Protein AF-A0A498E1V5-F1 (afdb_monomer_lite)

Radius of gyration: 23.42 Å; chains: 1; bounding box: 23×43×66 Å

Sequence (61 aa):
MDGSAPERAPAPPAAHHPEEGGESPCWLDRVCPECGRFADGATPPAVCARCGAPFAPHAPG

Secondary structure (DSSP, 8-state):
--------PPPPPPP----------TTGGGB-TTT-PBP-SSS--SB-TTT--B-------

Structure (mmCIF, N/CA/C/O backbone):
data_AF-A0A498E1V5-F1
#
_entry.id   AF-A0A498E1V5-F1
#
loop_
_atom_site.group_PDB
_atom_site.id
_atom_site.type_symbol
_atom_site.label_atom_id
_atom_site.label_alt_id
_atom_site.label_comp_id
_atom_site.label_asym_id
_atom_site.label_entity_id
_atom_site.label_seq_id
_atom_site.pdbx_PDB_ins_code
_atom_site.Cartn_x
_atom_site.Cartn_y
_atom_site.Cartn_z
_atom_site.occupancy
_atom_site.B_iso_or_equiv
_atom_site.auth_seq_id
_atom_site.auth_comp_id
_atom_site.auth_asym_id
_atom_site.auth_atom_id
_atom_site.pdbx_PDB_model_num
ATOM 1 N N . MET A 1 1 ? 8.884 -34.946 -60.784 1.00 44.38 1 MET A N 1
ATOM 2 C CA . MET A 1 1 ? 9.965 -34.406 -59.937 1.00 44.38 1 MET A CA 1
ATOM 3 C C . MET A 1 1 ? 9.292 -33.902 -58.673 1.00 44.38 1 MET A C 1
ATOM 5 O O . MET A 1 1 ? 8.669 -32.852 -58.719 1.00 44.38 1 MET A O 1
ATOM 9 N N . ASP A 1 2 ? 9.277 -34.747 -57.642 1.00 53.94 2 ASP A N 1
ATOM 10 C CA . ASP A 1 2 ? 8.598 -34.545 -56.354 1.00 53.94 2 ASP A CA 1
ATOM 11 C C . ASP A 1 2 ? 9.186 -33.337 -55.605 1.00 53.94 2 ASP A C 1
ATOM 13 O O . ASP A 1 2 ? 10.394 -33.270 -55.382 1.00 53.94 2 ASP A O 1
ATOM 17 N N . GLY A 1 3 ? 8.344 -32.348 -55.304 1.00 59.41 3 GLY A N 1
ATOM 18 C CA . GLY A 1 3 ? 8.716 -31.126 -54.595 1.00 59.41 3 GLY A CA 1
ATOM 19 C C . GLY A 1 3 ? 8.411 -31.264 -53.110 1.00 59.41 3 GLY A C 1
ATOM 20 O O . GLY A 1 3 ? 7.345 -30.853 -52.660 1.00 59.41 3 GLY A O 1
ATOM 21 N N . SER A 1 4 ? 9.345 -31.840 -52.358 1.00 54.69 4 SER A N 1
ATOM 22 C CA . SER A 1 4 ? 9.242 -31.982 -50.904 1.00 54.69 4 SER A CA 1
ATOM 23 C C . SER A 1 4 ? 9.472 -30.639 -50.190 1.00 54.69 4 SER A C 1
ATOM 25 O O . SER A 1 4 ? 10.578 -30.096 -50.196 1.00 54.69 4 SER A O 1
ATOM 27 N N . ALA A 1 5 ? 8.423 -30.10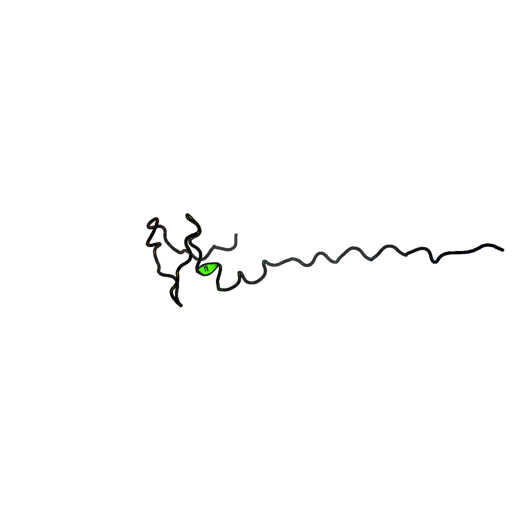3 -49.559 1.00 60.34 5 ALA A N 1
ATOM 28 C CA . ALA A 1 5 ? 8.526 -29.048 -48.551 1.00 60.34 5 ALA A CA 1
ATOM 29 C C . ALA A 1 5 ? 9.060 -29.653 -47.238 1.00 60.34 5 ALA A C 1
ATOM 31 O O . ALA A 1 5 ? 8.699 -30.787 -46.920 1.00 60.34 5 ALA A O 1
ATOM 32 N N . PRO A 1 6 ? 9.900 -28.954 -46.453 1.00 56.94 6 PRO A N 1
ATOM 33 C CA . PRO A 1 6 ? 10.347 -29.498 -45.179 1.00 56.94 6 PRO A CA 1
ATOM 34 C C . PRO A 1 6 ? 9.153 -29.584 -44.222 1.00 56.94 6 PRO A C 1
ATOM 36 O O . PRO A 1 6 ? 8.598 -28.565 -43.808 1.00 56.94 6 PRO A O 1
ATOM 39 N N . GLU A 1 7 ? 8.762 -30.815 -43.894 1.00 64.19 7 GLU A N 1
ATOM 40 C CA . GLU A 1 7 ? 7.772 -31.129 -42.866 1.00 64.19 7 GLU A CA 1
ATOM 41 C C . GLU A 1 7 ? 8.195 -30.444 -41.559 1.00 64.19 7 GLU A C 1
ATOM 43 O O . GLU A 1 7 ? 9.284 -30.681 -41.022 1.00 64.19 7 GLU A O 1
ATOM 48 N N . ARG A 1 8 ? 7.364 -29.526 -41.065 1.00 68.31 8 ARG A N 1
ATOM 49 C CA . ARG A 1 8 ? 7.664 -28.769 -39.853 1.00 68.31 8 ARG A CA 1
ATOM 50 C C . ARG A 1 8 ? 7.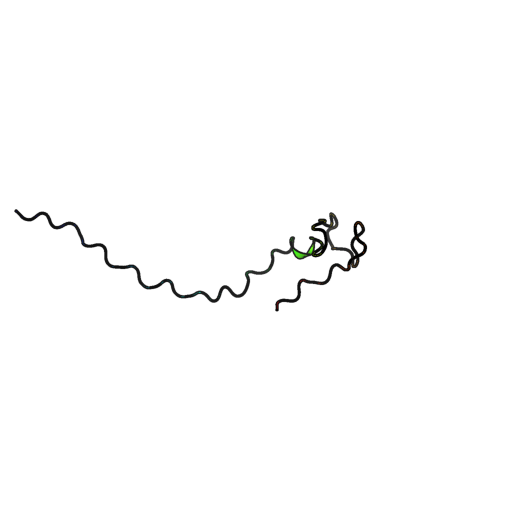510 -29.699 -38.656 1.00 68.31 8 ARG A C 1
ATOM 52 O O . ARG A 1 8 ? 6.394 -30.036 -38.277 1.00 68.31 8 ARG A O 1
ATOM 59 N N . ALA A 1 9 ? 8.632 -30.102 -38.065 1.00 68.06 9 ALA A N 1
ATOM 60 C CA . ALA A 1 9 ? 8.632 -30.888 -36.837 1.00 68.06 9 ALA A CA 1
ATOM 61 C C . ALA A 1 9 ? 7.799 -30.187 -35.740 1.00 68.06 9 ALA A C 1
ATOM 63 O O . ALA A 1 9 ? 7.857 -28.954 -35.630 1.00 68.06 9 ALA A O 1
ATOM 64 N N . PRO A 1 10 ? 7.031 -30.935 -34.925 1.00 65.25 10 PRO A N 1
ATOM 65 C CA . PRO A 1 10 ? 6.307 -30.350 -33.808 1.00 65.25 10 PRO A CA 1
ATOM 66 C C . PRO A 1 10 ? 7.308 -29.762 -32.811 1.00 65.25 10 PRO A C 1
ATOM 68 O O . PRO A 1 10 ? 8.306 -30.396 -32.464 1.00 65.25 10 PRO A O 1
ATOM 71 N N . ALA A 1 11 ? 7.048 -28.530 -32.368 1.00 63.47 11 ALA A N 1
ATOM 72 C CA . ALA A 1 11 ? 7.822 -27.917 -31.298 1.00 63.47 11 ALA A CA 1
ATOM 73 C C . ALA A 1 11 ? 7.755 -28.815 -30.045 1.00 63.47 11 ALA A C 1
ATOM 75 O O . ALA A 1 11 ? 6.699 -29.408 -29.793 1.00 63.47 11 ALA A O 1
ATOM 76 N N . PRO A 1 12 ? 8.846 -28.936 -29.264 1.00 68.69 12 PRO A N 1
ATOM 77 C CA . PRO A 1 12 ? 8.780 -29.636 -27.986 1.00 68.69 12 PRO A CA 1
ATOM 78 C C . PRO A 1 12 ? 7.680 -29.004 -27.117 1.00 68.69 12 PRO A C 1
ATOM 80 O O . PRO A 1 12 ? 7.443 -27.796 -27.243 1.00 68.69 12 PRO A O 1
ATOM 83 N N . PRO A 1 13 ? 6.995 -29.784 -26.255 1.00 63.22 13 PRO A N 1
ATOM 84 C CA . PRO A 1 13 ? 6.013 -29.218 -25.342 1.00 63.22 13 PRO A CA 1
ATOM 85 C C . PRO A 1 13 ? 6.700 -28.110 -24.549 1.00 63.22 13 PRO A C 1
ATOM 87 O O . PRO A 1 13 ? 7.785 -28.326 -24.002 1.00 63.22 13 PRO A O 1
ATOM 90 N N . ALA A 1 14 ? 6.099 -26.918 -24.562 1.00 63.00 14 ALA A N 1
ATOM 91 C CA . ALA A 1 14 ? 6.566 -25.799 -23.763 1.00 63.00 14 ALA A CA 1
ATOM 92 C C . ALA A 1 14 ? 6.756 -26.321 -22.339 1.00 63.00 14 ALA A C 1
ATOM 94 O O . ALA A 1 14 ? 5.813 -26.846 -21.744 1.00 63.00 14 ALA A O 1
ATOM 95 N N . ALA A 1 15 ? 7.994 -26.274 -21.843 1.00 62.75 15 ALA A N 1
ATOM 96 C CA . ALA A 1 15 ? 8.261 -26.606 -20.460 1.00 62.75 15 ALA A CA 1
ATOM 97 C C . ALA A 1 15 ? 7.297 -25.761 -19.630 1.00 62.75 15 ALA A C 1
ATOM 99 O O . ALA A 1 15 ? 7.234 -24.548 -19.815 1.00 62.75 15 ALA A O 1
ATOM 100 N N . HIS A 1 16 ? 6.492 -26.401 -18.789 1.00 60.97 16 HIS A N 1
ATOM 101 C CA . HIS A 1 16 ? 5.667 -25.682 -17.837 1.00 60.97 16 HIS A CA 1
ATOM 102 C C . HIS A 1 16 ? 6.632 -24.982 -16.890 1.00 60.97 16 HIS A C 1
ATOM 104 O O . HIS A 1 16 ? 7.148 -25.591 -15.957 1.00 60.97 16 HIS A O 1
ATOM 110 N N . HIS A 1 17 ? 6.944 -23.726 -17.195 1.00 61.28 17 HIS A N 1
ATOM 111 C CA . HIS A 1 17 ? 7.518 -22.814 -16.233 1.00 61.28 17 HIS A CA 1
ATOM 112 C C . HIS A 1 17 ? 6.497 -22.808 -15.094 1.00 61.28 17 HIS A C 1
ATOM 114 O O . HIS A 1 17 ? 5.340 -22.468 -15.356 1.00 61.28 17 HIS A O 1
ATOM 120 N N . PRO A 1 18 ? 6.833 -23.242 -13.870 1.00 58.28 18 PRO A N 1
ATOM 121 C CA . PRO A 1 18 ? 6.048 -22.797 -12.745 1.00 58.28 18 PRO A CA 1
ATOM 122 C C . PRO A 1 18 ? 6.227 -21.282 -12.772 1.00 58.28 18 PRO A C 1
ATOM 124 O O . PRO A 1 18 ? 7.288 -20.758 -12.451 1.00 58.28 18 PRO A O 1
ATOM 127 N N . GLU A 1 19 ? 5.237 -20.575 -13.300 1.00 60.34 19 GLU A N 1
ATOM 128 C CA . GLU A 1 19 ? 5.083 -19.148 -13.081 1.00 60.34 19 GLU A CA 1
ATOM 129 C C . GLU A 1 19 ? 4.734 -18.983 -11.601 1.00 60.34 19 GLU A C 1
ATOM 131 O O . GLU A 1 19 ? 3.608 -18.715 -11.200 1.00 60.34 19 GLU A O 1
ATOM 136 N N . GLU A 1 20 ? 5.736 -19.249 -10.764 1.00 58.09 20 GLU A N 1
ATOM 137 C CA . GLU A 1 20 ? 5.864 -18.692 -9.436 1.00 58.09 20 GLU A CA 1
ATOM 138 C C . GLU A 1 20 ? 5.609 -17.201 -9.634 1.00 58.09 20 GLU A C 1
ATOM 140 O O . GLU A 1 20 ? 6.372 -16.542 -10.343 1.00 58.09 20 GLU A O 1
ATOM 145 N N . GLY A 1 21 ? 4.449 -16.737 -9.155 1.00 60.78 21 GLY A N 1
ATOM 146 C CA . GLY A 1 21 ? 3.891 -15.425 -9.453 1.00 60.78 21 GLY A CA 1
ATOM 147 C C . GLY A 1 21 ? 4.984 -14.371 -9.510 1.00 60.78 21 GLY A C 1
ATOM 148 O O . GLY A 1 21 ? 5.646 -14.112 -8.504 1.00 60.78 21 GLY A O 1
ATOM 149 N N . GLY A 1 22 ? 5.199 -13.828 -10.714 1.00 56.38 22 GLY A N 1
ATOM 150 C CA . GLY A 1 22 ? 6.197 -12.796 -10.946 1.00 56.38 22 GLY A CA 1
ATOM 151 C C . GLY A 1 22 ? 6.021 -11.720 -9.893 1.00 56.38 22 GLY A C 1
ATOM 152 O O . GLY A 1 22 ? 4.882 -11.325 -9.639 1.00 56.38 22 GLY A O 1
ATOM 153 N N . GLU A 1 23 ? 7.128 -11.333 -9.253 1.00 60.28 23 GLU A N 1
ATOM 154 C CA . GLU A 1 23 ? 7.178 -10.306 -8.214 1.00 60.28 23 GLU A CA 1
ATOM 155 C C . GLU A 1 23 ? 6.114 -9.247 -8.501 1.00 60.28 23 GLU A C 1
ATOM 157 O O . GLU A 1 23 ? 6.191 -8.550 -9.516 1.00 60.28 23 GLU A O 1
ATOM 162 N N . SER A 1 24 ? 5.044 -9.214 -7.694 1.00 63.25 24 SER A N 1
ATOM 163 C CA . SER A 1 24 ? 3.975 -8.243 -7.907 1.00 63.25 24 SER A CA 1
ATOM 164 C C . SER A 1 24 ? 4.659 -6.889 -7.997 1.00 63.25 24 SER A C 1
ATOM 166 O O . SER A 1 24 ? 5.321 -6.496 -7.030 1.00 63.25 24 SER A O 1
ATOM 168 N N . PRO A 1 25 ? 4.604 -6.207 -9.154 1.00 66.69 25 PRO A N 1
ATOM 169 C CA . PRO A 1 25 ? 5.474 -5.073 -9.384 1.00 66.69 25 PRO A CA 1
ATOM 170 C C . PRO A 1 25 ? 5.199 -4.069 -8.274 1.00 66.69 25 PRO A C 1
ATOM 172 O O . PRO A 1 25 ? 4.036 -3.860 -7.938 1.00 66.69 25 PRO A O 1
ATOM 175 N N . CYS A 1 26 ? 6.237 -3.474 -7.680 1.00 68.69 26 CYS A N 1
ATOM 176 C CA . CYS A 1 26 ? 6.143 -2.711 -6.422 1.00 68.69 26 CYS A CA 1
ATOM 177 C C . CYS A 1 26 ? 5.078 -1.586 -6.413 1.00 68.69 26 CYS A C 1
ATOM 179 O O . CYS A 1 26 ? 4.826 -0.965 -5.385 1.00 68.69 26 CYS A O 1
ATOM 181 N N . TRP A 1 27 ? 4.469 -1.277 -7.563 1.00 75.31 27 TRP A N 1
ATOM 182 C CA . TRP A 1 27 ? 3.321 -0.389 -7.706 1.00 75.31 27 TRP A CA 1
ATOM 183 C C . TRP A 1 27 ? 1.956 -1.032 -7.379 1.00 75.31 27 TRP A C 1
ATOM 185 O O . TRP A 1 27 ? 1.060 -0.290 -6.986 1.00 75.31 27 TRP A O 1
ATOM 195 N N . LEU A 1 28 ? 1.775 -2.355 -7.494 1.00 77.94 28 LEU A N 1
ATOM 196 C CA . LEU A 1 28 ? 0.529 -3.050 -7.131 1.00 77.94 28 LEU A CA 1
ATOM 197 C C . LEU A 1 28 ? 0.269 -3.023 -5.626 1.00 77.94 28 LEU A C 1
ATOM 199 O O . LEU A 1 28 ? -0.878 -2.899 -5.215 1.00 77.94 28 LEU A O 1
ATOM 203 N N . ASP A 1 29 ?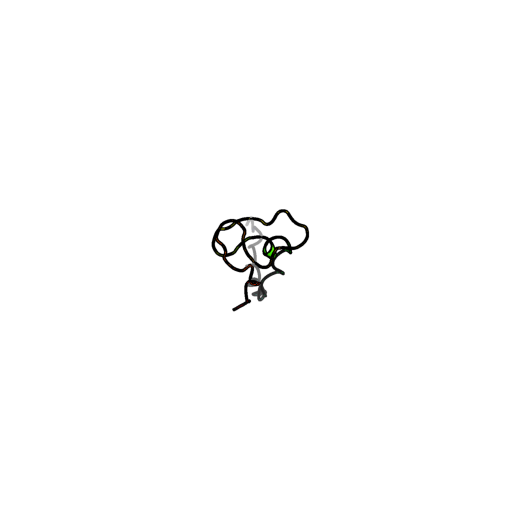 1.325 -3.027 -4.814 1.00 76.25 29 ASP A N 1
ATOM 204 C CA . ASP A 1 29 ? 1.220 -2.852 -3.360 1.00 76.25 29 ASP A CA 1
ATOM 205 C C . ASP A 1 29 ? 0.645 -1.471 -2.972 1.00 76.25 29 ASP A C 1
ATOM 207 O O . ASP A 1 29 ? 0.104 -1.274 -1.888 1.00 76.25 29 ASP A O 1
ATOM 211 N N . ARG A 1 30 ? 0.678 -0.501 -3.901 1.00 83.50 30 ARG A N 1
ATOM 212 C CA . ARG A 1 30 ? 0.076 0.828 -3.716 1.00 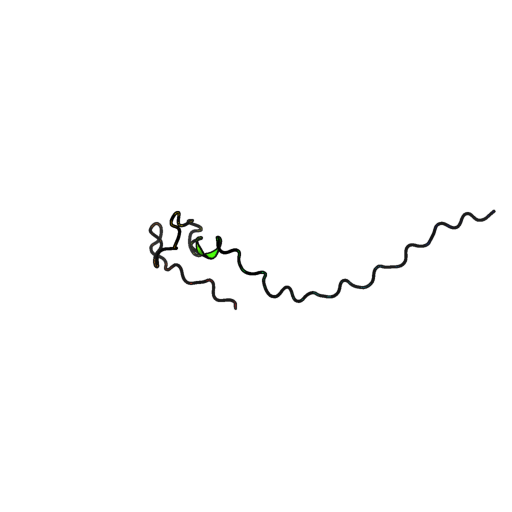83.50 30 ARG A CA 1
ATOM 213 C C . ARG A 1 30 ? -1.394 0.901 -4.121 1.00 83.50 30 ARG A C 1
ATOM 215 O O . ARG A 1 30 ? -1.998 1.967 -3.986 1.00 83.50 30 ARG A O 1
ATOM 222 N N . VAL A 1 31 ? -1.982 -0.183 -4.625 1.00 88.00 31 VAL A N 1
ATOM 223 C CA . VAL A 1 31 ? -3.399 -0.245 -4.997 1.00 88.00 31 VAL A CA 1
ATOM 224 C C . VAL A 1 31 ? -4.189 -0.873 -3.855 1.00 88.00 31 VAL A C 1
ATOM 226 O O . VAL A 1 31 ? -3.900 -1.978 -3.414 1.00 88.00 31 VAL A O 1
ATOM 229 N N . CYS A 1 32 ? -5.218 -0.175 -3.375 1.00 89.12 32 CYS A N 1
ATOM 230 C CA . CYS A 1 32 ? -6.099 -0.716 -2.347 1.00 89.12 32 CYS A CA 1
ATOM 231 C C . CYS A 1 32 ? -6.858 -1.935 -2.905 1.00 89.12 32 CYS A C 1
ATOM 233 O O . CYS A 1 32 ? -7.579 -1.762 -3.894 1.00 89.12 32 CYS A O 1
ATOM 235 N N . PRO A 1 33 ? -6.773 -3.120 -2.270 1.00 83.94 33 PRO A N 1
ATOM 236 C CA . PRO A 1 33 ? -7.380 -4.346 -2.795 1.00 83.94 33 PRO A CA 1
ATOM 237 C C . PRO A 1 33 ? -8.913 -4.294 -2.799 1.00 83.94 33 PRO A C 1
ATOM 239 O O . PRO A 1 33 ? -9.548 -4.897 -3.655 1.00 83.94 33 PRO A O 1
ATOM 242 N N . GLU A 1 34 ? -9.508 -3.509 -1.900 1.00 88.62 34 GLU A N 1
ATOM 243 C CA . GLU A 1 34 ? -10.965 -3.417 -1.771 1.00 88.62 34 GLU A CA 1
ATOM 244 C C . GLU A 1 34 ? -11.603 -2.474 -2.798 1.00 88.62 34 GLU A C 1
ATOM 246 O O . GLU A 1 34 ? -12.697 -2.724 -3.294 1.00 88.62 34 GLU A O 1
ATOM 251 N N . CYS A 1 35 ? -10.959 -1.340 -3.104 1.00 91.94 35 CYS A N 1
ATOM 252 C CA . CYS A 1 35 ? -11.587 -0.272 -3.899 1.00 91.94 35 CYS A CA 1
ATOM 253 C C . CYS A 1 35 ? -10.782 0.197 -5.118 1.00 91.94 35 CYS A C 1
ATOM 255 O O . CYS A 1 35 ? -11.217 1.127 -5.808 1.00 91.94 35 CYS A O 1
ATOM 257 N N . GLY A 1 36 ? -9.598 -0.377 -5.353 1.00 88.19 36 GLY A N 1
ATOM 258 C CA . GLY A 1 36 ? -8.720 -0.052 -6.481 1.00 88.19 36 GLY A CA 1
ATOM 259 C C . GLY A 1 36 ? -8.069 1.335 -6.418 1.00 88.19 36 GLY A C 1
ATOM 260 O O . GLY A 1 36 ? -7.507 1.799 -7.407 1.00 88.19 36 GLY A O 1
ATOM 261 N N . ARG A 1 37 ? -8.158 2.045 -5.284 1.00 89.06 37 ARG A N 1
ATOM 262 C CA . ARG A 1 37 ? -7.538 3.371 -5.113 1.00 89.06 37 ARG A CA 1
ATOM 263 C C . ARG A 1 37 ? -6.016 3.229 -5.081 1.00 89.06 37 ARG A C 1
ATOM 265 O O . ARG A 1 37 ? -5.495 2.522 -4.226 1.00 89.06 37 ARG A O 1
ATOM 272 N N . PHE A 1 38 ? -5.328 3.979 -5.935 1.00 87.69 38 PHE A N 1
ATOM 273 C CA . PHE A 1 38 ? -3.876 4.132 -5.884 1.00 87.69 38 PHE A CA 1
ATOM 274 C C . PHE A 1 38 ? -3.460 5.142 -4.799 1.00 87.69 38 PHE A C 1
ATOM 276 O O . PHE A 1 38 ? -4.056 6.220 -4.703 1.00 87.69 3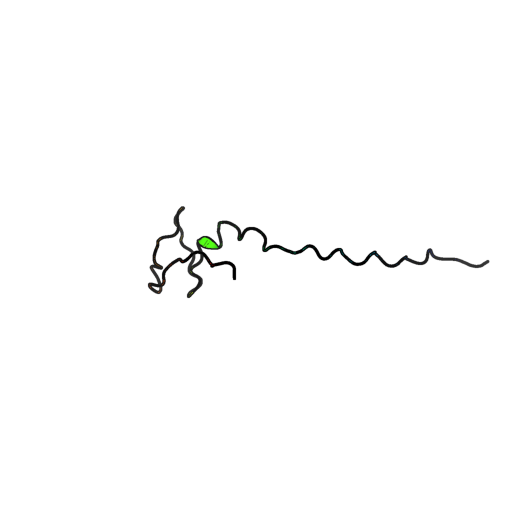8 PHE A O 1
ATOM 283 N N . ALA A 1 39 ? -2.456 4.800 -3.990 1.00 86.69 39 ALA A N 1
ATOM 284 C CA . ALA A 1 39 ? -1.806 5.712 -3.050 1.00 86.69 39 ALA A CA 1
ATOM 285 C C . ALA A 1 39 ? -0.692 6.500 -3.762 1.00 86.69 39 ALA A C 1
ATOM 287 O O . ALA A 1 39 ? 0.259 5.907 -4.264 1.00 86.69 39 ALA A O 1
ATOM 288 N N . ASP A 1 40 ? -0.800 7.831 -3.810 1.00 80.81 40 ASP A N 1
ATOM 289 C CA . ASP A 1 40 ? 0.133 8.711 -4.535 1.00 80.81 40 ASP A CA 1
ATOM 290 C C . ASP A 1 40 ? 1.478 8.946 -3.816 1.00 80.81 40 ASP A C 1
ATOM 292 O O . ASP A 1 40 ? 2.414 9.484 -4.407 1.00 80.81 40 ASP A O 1
ATOM 296 N N . GLY A 1 41 ? 1.605 8.504 -2.562 1.00 78.06 41 GLY A N 1
ATOM 297 C CA . GLY A 1 41 ? 2.840 8.588 -1.782 1.00 78.06 41 GLY A CA 1
ATOM 298 C C . GLY A 1 41 ? 3.883 7.526 -2.152 1.00 78.06 41 GLY A C 1
ATOM 299 O O . GLY A 1 41 ? 3.562 6.438 -2.628 1.00 78.06 41 GLY A O 1
ATOM 300 N N . ALA A 1 42 ? 5.159 7.813 -1.862 1.00 69.62 42 ALA A N 1
ATOM 301 C CA . ALA A 1 42 ? 6.254 6.851 -2.040 1.00 69.62 42 ALA A CA 1
ATOM 302 C C . ALA A 1 42 ? 6.029 5.547 -1.240 1.00 69.62 42 ALA A C 1
ATOM 304 O O . ALA A 1 42 ? 6.374 4.465 -1.727 1.00 69.62 42 ALA A O 1
ATOM 305 N N . THR A 1 43 ? 5.384 5.666 -0.072 1.00 72.94 43 THR A N 1
ATOM 306 C CA . THR A 1 43 ? 5.004 4.574 0.835 1.00 72.94 43 THR A CA 1
ATOM 307 C C . THR A 1 43 ? 3.476 4.512 0.966 1.00 72.94 43 THR A C 1
ATOM 309 O O . THR A 1 43 ? 2.872 5.544 1.281 1.00 72.94 43 THR A O 1
ATOM 312 N N . PRO A 1 44 ? 2.833 3.347 0.752 1.00 73.69 44 PRO A N 1
ATOM 313 C CA . PRO A 1 44 ? 1.397 3.207 0.961 1.00 73.69 44 PRO A CA 1
ATOM 314 C C . PRO A 1 44 ? 1.037 3.392 2.449 1.00 73.69 44 PRO A C 1
ATOM 316 O O . PRO A 1 44 ? 1.753 2.906 3.328 1.00 73.69 44 PRO A O 1
ATOM 319 N N . PRO A 1 45 ? -0.049 4.118 2.769 1.00 81.19 45 PRO A N 1
ATOM 320 C CA . PRO A 1 45 ? -0.510 4.270 4.145 1.00 81.19 45 PRO A CA 1
ATOM 321 C C . PRO A 1 45 ? -1.096 2.952 4.665 1.00 81.19 45 PRO A C 1
ATOM 323 O O . PRO A 1 45 ? -1.611 2.156 3.892 1.00 81.19 45 PRO A O 1
ATOM 326 N N . ALA A 1 46 ? -1.119 2.750 5.986 1.00 85.56 46 ALA A N 1
ATOM 327 C CA . ALA A 1 46 ? -1.716 1.546 6.578 1.00 85.56 46 ALA A CA 1
ATOM 328 C C . ALA A 1 46 ? -3.219 1.388 6.262 1.00 85.56 46 ALA A C 1
ATOM 330 O O . ALA A 1 46 ? -3.731 0.272 6.261 1.00 85.56 46 ALA A O 1
ATOM 331 N N . VAL A 1 47 ? -3.929 2.492 5.988 1.00 88.62 47 VAL A N 1
ATOM 332 C CA . VAL A 1 47 ? -5.377 2.525 5.723 1.00 88.62 47 VAL A CA 1
ATOM 333 C C . VAL A 1 47 ? -5.718 3.384 4.506 1.00 88.62 47 VAL A C 1
ATOM 335 O O . VAL A 1 47 ? -5.106 4.422 4.251 1.00 88.62 47 VAL A O 1
ATOM 338 N N . CYS A 1 48 ? -6.737 2.973 3.754 1.00 90.94 48 CYS A N 1
ATOM 339 C CA . CYS A 1 48 ? -7.218 3.689 2.583 1.00 90.94 48 CYS A CA 1
ATOM 340 C C . CYS A 1 48 ? -8.043 4.920 2.963 1.00 90.94 48 CYS A C 1
ATOM 342 O O . CYS A 1 48 ? -9.110 4.805 3.556 1.00 90.94 48 CYS A O 1
ATOM 344 N N . ALA A 1 49 ? -7.628 6.100 2.499 1.00 89.00 49 ALA A N 1
ATOM 345 C CA . ALA A 1 49 ? -8.369 7.347 2.709 1.00 89.00 49 ALA A CA 1
ATOM 346 C C . ALA A 1 49 ? -9.739 7.400 1.996 1.00 89.00 49 ALA A C 1
ATOM 348 O O . ALA A 1 49 ? -10.519 8.315 2.241 1.00 89.00 49 ALA A O 1
ATOM 349 N N . ARG A 1 50 ? -10.026 6.463 1.076 1.00 89.31 50 ARG A N 1
ATOM 350 C CA . ARG A 1 50 ? -11.318 6.390 0.373 1.00 89.31 50 ARG A CA 1
ATOM 351 C C . ARG A 1 50 ? -12.325 5.506 1.102 1.00 89.31 50 ARG A C 1
ATOM 353 O O . ARG A 1 50 ? -13.444 5.946 1.322 1.00 89.31 50 ARG A O 1
ATOM 360 N N . CYS A 1 51 ? -11.954 4.264 1.411 1.00 93.19 51 CYS A N 1
ATOM 361 C CA . CYS A 1 51 ? -12.875 3.266 1.966 1.00 93.19 51 CYS A CA 1
ATOM 362 C C . CYS A 1 51 ? -12.576 2.872 3.420 1.00 93.19 51 CYS A C 1
ATOM 364 O O . CYS A 1 51 ? -13.373 2.161 4.018 1.00 93.19 51 CYS A O 1
ATOM 366 N N . GLY A 1 52 ? -11.445 3.295 3.991 1.00 91.00 52 GLY A N 1
ATOM 367 C CA . GLY A 1 52 ? -11.020 2.929 5.346 1.00 91.00 52 GLY A CA 1
ATOM 368 C C . GLY A 1 52 ? -10.400 1.534 5.480 1.00 91.00 52 GLY A C 1
ATOM 369 O O . GLY A 1 52 ? -9.918 1.200 6.558 1.00 91.00 52 GLY A O 1
ATOM 370 N N . ALA A 1 53 ? -10.374 0.728 4.413 1.00 90.25 53 ALA A N 1
ATOM 371 C CA . ALA A 1 53 ? -9.788 -0.611 4.444 1.00 90.25 53 ALA A CA 1
ATOM 372 C C . ALA A 1 53 ? -8.258 -0.573 4.632 1.00 90.25 53 ALA A C 1
ATOM 374 O O . ALA A 1 53 ? -7.613 0.356 4.132 1.00 90.25 53 ALA A O 1
ATOM 375 N N . PRO A 1 54 ? -7.659 -1.567 5.308 1.00 86.12 54 PRO A N 1
ATOM 376 C CA . PRO A 1 54 ? -6.213 -1.657 5.438 1.00 86.12 54 PRO A CA 1
ATOM 377 C C . PRO A 1 54 ? -5.548 -1.986 4.094 1.00 86.12 54 PRO A C 1
ATOM 379 O O . PRO A 1 54 ? -6.046 -2.816 3.332 1.00 86.12 54 PRO A O 1
ATOM 382 N N . PHE A 1 55 ? -4.394 -1.374 3.818 1.00 79.56 55 PHE A N 1
ATOM 383 C CA . PHE A 1 55 ? -3.475 -1.863 2.785 1.00 79.56 55 PHE A CA 1
ATOM 384 C C . PHE A 1 55 ? -2.715 -3.056 3.375 1.00 79.56 55 PHE A C 1
ATOM 386 O O . PHE A 1 55 ? -1.586 -2.927 3.840 1.00 79.56 55 PHE A O 1
ATOM 393 N N . ALA A 1 56 ? -3.372 -4.211 3.471 1.00 67.62 56 ALA A N 1
ATOM 394 C CA . ALA A 1 56 ? -2.651 -5.443 3.750 1.00 67.62 56 ALA A CA 1
ATOM 395 C C . ALA A 1 56 ? -1.851 -5.816 2.492 1.00 67.62 56 ALA A C 1
ATOM 397 O O . ALA A 1 56 ? -2.409 -5.709 1.393 1.00 67.62 56 ALA A O 1
ATOM 398 N N . PRO A 1 57 ? -0.587 -6.264 2.618 1.00 60.03 57 PRO A N 1
ATOM 399 C CA . PRO A 1 57 ? 0.076 -6.910 1.498 1.00 60.03 57 PRO A CA 1
ATOM 400 C C . PRO A 1 57 ? -0.833 -8.052 1.049 1.00 60.03 57 PRO A C 1
ATOM 402 O O . PRO A 1 57 ? -1.355 -8.799 1.883 1.00 60.03 57 PRO A O 1
ATOM 405 N N . HIS A 1 58 ? -1.082 -8.139 -0.254 1.00 58.78 58 HIS A N 1
ATOM 406 C CA . HIS A 1 58 ? -1.785 -9.270 -0.840 1.00 58.78 58 HIS A CA 1
ATOM 407 C C . HIS A 1 58 ? -1.045 -10.537 -0.388 1.00 58.78 58 HIS A C 1
ATOM 409 O O . HIS A 1 58 ? 0.082 -10.790 -0.803 1.00 58.78 58 HIS A O 1
ATOM 415 N N . ALA A 1 59 ? -1.616 -11.276 0.564 1.00 45.53 59 ALA A N 1
ATOM 416 C CA . ALA A 1 59 ? -1.007 -12.511 1.022 1.00 45.53 59 ALA A CA 1
ATOM 417 C C . ALA A 1 59 ? -0.978 -13.457 -0.187 1.00 45.53 59 ALA A C 1
ATOM 419 O O . ALA A 1 59 ? -2.043 -13.688 -0.770 1.00 45.53 59 ALA A O 1
ATOM 420 N N . PRO A 1 60 ? 0.192 -13.964 -0.612 1.00 50.06 60 PRO A N 1
ATOM 421 C CA . PRO A 1 60 ? 0.209 -15.021 -1.605 1.00 50.06 60 PRO A CA 1
ATOM 422 C C . PRO A 1 60 ? -0.458 -16.239 -0.955 1.00 50.06 60 PRO A C 1
ATOM 424 O O . PRO A 1 60 ? -0.036 -16.679 0.117 1.00 50.06 60 PRO A O 1
ATOM 427 N N . GLY A 1 61 ? -1.571 -16.677 -1.543 1.00 40.19 61 GLY A N 1
ATOM 428 C CA . GLY A 1 61 ? -2.268 -17.906 -1.163 1.00 40.19 61 GLY A CA 1
ATOM 429 C C . GLY A 1 61 ? -1.532 -19.145 -1.639 1.00 40.19 61 GLY A C 1
ATOM 430 O O . GLY A 1 61 ? -0.815 -19.041 -2.660 1.00 40.19 61 GLY A O 1
#

Foldseek 3Di:
DDDDDPDDDDDDPDPPDPCPPDDPPPQVLQAAPPPRDGDPDPD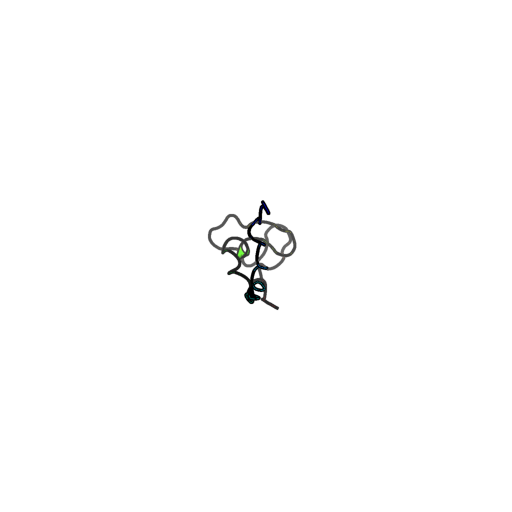RDQADPPPRHGSDPPPDD

pLDDT: mean 71.48, std 13.94, range [40.19, 93.19]